Protein AF-A0A961WIM8-F1 (afdb_monomer_lite)

Foldseek 3Di:
DDDDDDDDDDDDDQDDDPPPPPVPPPQCQDPALVSQVVLLVVLVVLLVVLQFDPVLPVVLVVLSVVLNVCSVVVVSNSSSVSSVVSNVSSVVRGD

Radius of gyration: 23.67 Å; chains: 1; bounding box: 31×82×30 Å

Sequence (95 aa):
MSKTPVRNILAGGLLGAAIAVSAALPAYAFNDAAECRSAVAETTRALLKANVANSALDEIDAVLVTAAGKCDSGDLGGAEADLNKARDMITAASL

pLDDT: mean 78.53, std 21.02, range [35.91, 97.44]

Structure (mmCIF, N/CA/C/O backbone):
data_AF-A0A961WIM8-F1
#
_entry.id   AF-A0A961WIM8-F1
#
loop_
_atom_site.group_PDB
_atom_site.id
_atom_site.type_symbol
_atom_site.label_atom_id
_atom_site.label_alt_id
_atom_site.label_comp_id
_atom_site.label_asym_id
_atom_site.label_entity_id
_atom_site.label_seq_id
_atom_site.pdbx_PDB_ins_code
_atom_site.Cartn_x
_atom_site.Cartn_y
_atom_site.Cartn_z
_atom_site.occupancy
_atom_site.B_iso_or_equiv
_atom_site.auth_seq_id
_atom_site.auth_comp_id
_atom_site.auth_asym_id
_atom_site.auth_atom_id
_atom_site.pdbx_PDB_model_num
ATOM 1 N N . MET A 1 1 ? 10.301 75.878 -4.433 1.00 39.81 1 MET A N 1
ATOM 2 C CA . MET A 1 1 ? 9.591 75.574 -3.167 1.00 39.81 1 MET A CA 1
ATOM 3 C C . MET A 1 1 ? 8.803 74.284 -3.415 1.00 39.81 1 MET A C 1
ATOM 5 O O . MET A 1 1 ? 8.229 74.195 -4.488 1.00 39.81 1 MET A O 1
ATOM 9 N N . SER A 1 2 ? 8.947 73.184 -2.659 1.00 40.59 2 SER A N 1
ATOM 10 C CA . SER A 1 2 ? 8.720 73.006 -1.199 1.00 40.59 2 SER A CA 1
ATOM 11 C C . SER A 1 2 ? 7.219 73.081 -0.881 1.00 40.59 2 SER A C 1
ATOM 13 O O . SER A 1 2 ? 6.640 74.100 -1.232 1.00 40.59 2 SER A O 1
ATOM 15 N N . LYS A 1 3 ? 6.513 72.134 -0.233 1.00 44.44 3 LYS A N 1
ATOM 16 C CA . LYS A 1 3 ? 6.746 70.815 0.441 1.00 44.44 3 LYS A CA 1
ATOM 17 C C . LYS A 1 3 ? 5.402 70.014 0.331 1.00 44.44 3 LYS A C 1
ATOM 19 O O . LYS A 1 3 ? 4.402 70.663 0.056 1.00 44.44 3 LYS A O 1
ATOM 24 N N . THR A 1 4 ? 5.201 68.699 0.531 1.00 57.62 4 THR A N 1
ATOM 25 C CA . THR A 1 4 ? 5.978 67.468 0.877 1.00 57.62 4 THR A CA 1
ATOM 26 C C . THR A 1 4 ? 5.151 66.222 0.422 1.00 57.62 4 THR A C 1
ATOM 28 O O . THR A 1 4 ? 3.990 66.409 0.061 1.00 57.62 4 THR A O 1
ATOM 31 N N . PRO A 1 5 ? 5.669 64.969 0.412 1.00 50.56 5 PRO A N 1
ATOM 32 C CA . PRO A 1 5 ? 4.950 63.804 -0.138 1.00 50.56 5 PRO A CA 1
ATOM 33 C C . PRO A 1 5 ? 3.966 63.134 0.840 1.00 50.56 5 PRO A C 1
ATOM 35 O O . PRO A 1 5 ? 4.141 63.205 2.055 1.00 50.56 5 PRO A O 1
ATOM 38 N N . VAL A 1 6 ? 3.009 62.366 0.303 1.00 56.19 6 VAL A N 1
ATOM 39 C CA . VAL A 1 6 ? 2.207 61.404 1.081 1.00 56.19 6 VAL A CA 1
ATOM 40 C C . VAL A 1 6 ? 2.957 60.070 1.179 1.00 56.19 6 VAL A C 1
ATOM 42 O O . VAL A 1 6 ? 3.035 59.308 0.217 1.00 56.19 6 VAL A O 1
ATOM 45 N N . ARG A 1 7 ? 3.504 59.781 2.362 1.00 62.75 7 ARG A N 1
ATOM 46 C CA . ARG A 1 7 ? 3.970 58.452 2.786 1.00 62.75 7 ARG A CA 1
ATOM 47 C C . ARG A 1 7 ? 3.545 58.231 4.236 1.00 62.75 7 ARG A C 1
ATOM 49 O O . ARG A 1 7 ? 4.090 58.882 5.116 1.00 62.75 7 ARG A O 1
ATOM 56 N N . ASN A 1 8 ? 2.633 57.291 4.470 1.00 52.41 8 ASN A N 1
ATOM 57 C CA . ASN A 1 8 ? 2.437 56.642 5.770 1.00 52.41 8 ASN A CA 1
ATOM 58 C C . ASN A 1 8 ? 1.852 55.239 5.478 1.00 52.41 8 ASN A C 1
ATOM 60 O O . ASN A 1 8 ? 0.773 55.178 4.902 1.00 52.41 8 ASN A O 1
ATOM 64 N N . ILE A 1 9 ? 2.545 54.095 5.573 1.00 57.25 9 ILE A N 1
ATOM 65 C CA . ILE A 1 9 ? 3.490 53.525 6.565 1.00 57.25 9 ILE A CA 1
ATOM 66 C C . ILE A 1 9 ? 2.755 52.792 7.700 1.00 57.25 9 ILE A C 1
ATOM 68 O O . ILE A 1 9 ? 2.354 53.426 8.667 1.00 57.25 9 ILE A O 1
ATOM 72 N N . LEU A 1 10 ? 2.734 51.449 7.583 1.00 52.91 10 LEU A N 1
ATOM 73 C CA . LEU A 1 10 ? 2.529 50.430 8.638 1.00 52.91 10 LEU A CA 1
ATOM 74 C C . LEU A 1 10 ? 1.168 50.475 9.379 1.00 52.91 10 LEU A C 1
ATOM 76 O O . LEU A 1 10 ? 0.436 51.449 9.297 1.00 52.91 10 LEU A O 1
ATOM 80 N N . ALA A 1 11 ? 0.723 49.440 10.098 1.00 47.09 11 ALA A N 1
ATOM 81 C CA . ALA A 1 11 ? 1.150 48.033 10.206 1.00 47.09 11 ALA A CA 1
ATOM 82 C C . ALA A 1 11 ? -0.105 47.150 9.931 1.00 47.09 11 ALA A C 1
ATOM 84 O O . ALA A 1 11 ? -1.160 47.691 9.623 1.00 47.09 11 ALA A O 1
ATOM 85 N N . GLY A 1 12 ? -0.149 45.821 9.988 1.00 43.22 12 GLY A N 1
ATOM 86 C CA . GLY A 1 12 ? 0.698 44.799 10.603 1.00 43.22 12 GLY A CA 1
ATOM 87 C C . GLY A 1 12 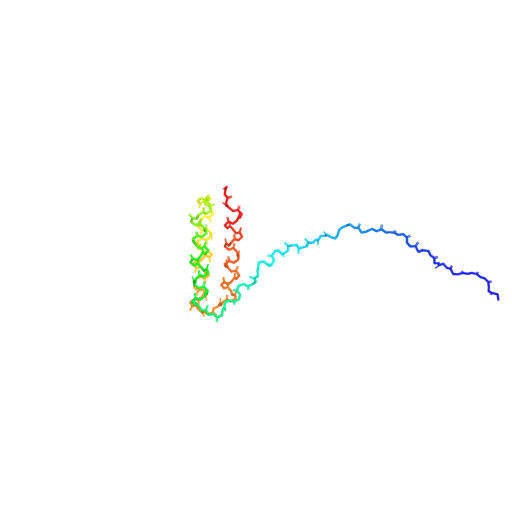? -0.230 43.624 10.942 1.00 43.22 12 GLY A C 1
ATOM 88 O O . GLY A 1 12 ? -1.261 43.838 11.571 1.00 43.22 12 GLY A O 1
ATOM 89 N N . GLY A 1 13 ? 0.074 42.411 10.472 1.00 43.03 13 GLY A N 1
ATOM 90 C CA . GLY A 1 13 ? -0.913 41.321 10.440 1.00 43.03 13 GLY A CA 1
ATOM 91 C C . GLY A 1 13 ? -0.312 39.946 10.157 1.00 43.03 13 GLY A C 1
ATOM 92 O O . GLY A 1 13 ? -0.773 39.232 9.275 1.00 43.03 13 GLY A O 1
ATOM 93 N N . LEU A 1 14 ? 0.749 39.589 10.883 1.00 61.25 14 LEU A N 1
ATOM 94 C CA . LEU A 1 14 ? 1.224 38.205 10.966 1.00 61.25 14 LEU A CA 1
ATOM 95 C C . LEU A 1 14 ? 0.202 37.375 11.754 1.00 61.25 14 LEU A C 1
ATOM 97 O O . LEU A 1 14 ? 0.105 37.592 12.956 1.00 61.25 14 LEU A O 1
ATOM 101 N N . LEU A 1 15 ? -0.531 36.468 11.091 1.00 50.34 15 LEU A N 1
ATOM 102 C CA . LEU A 1 15 ? -1.289 35.320 11.641 1.00 50.34 15 LEU A CA 1
ATOM 103 C C . LEU A 1 15 ? -2.146 34.707 10.507 1.00 50.34 15 LEU A C 1
ATOM 105 O O . LEU A 1 15 ? -3.065 35.360 10.032 1.00 50.34 15 LEU A O 1
ATOM 109 N N . GLY A 1 16 ? -1.941 33.483 10.017 1.00 40.66 16 GLY A N 1
ATOM 110 C CA . GLY A 1 16 ? -0.779 32.592 10.114 1.00 40.66 16 GLY A CA 1
ATOM 111 C C . GLY A 1 16 ? -0.282 32.211 8.706 1.00 40.66 16 GLY A C 1
ATOM 112 O O . GLY A 1 16 ? -0.925 32.513 7.710 1.00 40.66 16 GLY A O 1
ATOM 113 N N . ALA A 1 17 ? 0.852 31.536 8.531 1.00 48.56 17 ALA A N 1
ATOM 114 C CA . ALA A 1 17 ? 1.222 30.327 9.270 1.00 48.56 17 ALA A CA 1
ATOM 115 C C . ALA A 1 17 ? 0.133 29.232 9.224 1.00 48.56 17 ALA A C 1
ATOM 117 O O . ALA A 1 17 ? 0.076 28.372 10.097 1.00 48.56 17 ALA A O 1
ATOM 118 N N . ALA A 1 18 ? -0.676 29.215 8.156 1.00 42.03 18 ALA A N 1
ATOM 119 C CA . ALA A 1 18 ? -1.171 27.959 7.608 1.00 42.03 18 ALA A CA 1
ATOM 120 C C . ALA A 1 18 ? 0.047 27.164 7.112 1.00 42.03 18 ALA A C 1
ATOM 122 O O . ALA A 1 18 ? 0.394 27.187 5.931 1.00 42.03 18 ALA A O 1
ATOM 123 N N . ILE A 1 19 ? 0.748 26.521 8.051 1.00 45.25 19 ILE A N 1
ATOM 124 C CA . ILE A 1 19 ? 1.716 25.490 7.716 1.00 45.25 19 ILE A CA 1
ATOM 125 C C . ILE A 1 19 ? 0.871 24.387 7.098 1.00 45.25 19 ILE A C 1
ATOM 127 O O . ILE A 1 19 ? 0.213 23.626 7.807 1.00 45.25 19 ILE A O 1
ATOM 131 N N . ALA A 1 20 ? 0.867 24.328 5.769 1.00 39.59 20 ALA A N 1
ATOM 132 C CA . ALA A 1 20 ? 0.520 23.114 5.070 1.00 39.59 20 ALA A CA 1
ATOM 133 C C . ALA A 1 20 ? 1.587 22.087 5.452 1.00 39.59 20 ALA A C 1
ATOM 135 O O . ALA A 1 20 ? 2.559 21.869 4.732 1.00 39.59 20 ALA A O 1
ATOM 136 N N . VAL A 1 21 ? 1.380 21.444 6.604 1.00 41.53 21 VAL A N 1
ATOM 137 C CA . VAL A 1 21 ? 1.873 20.100 6.866 1.00 41.53 21 VAL A CA 1
ATOM 138 C C . VAL A 1 21 ? 1.054 19.185 5.957 1.00 41.53 21 VAL A C 1
ATOM 140 O O . VAL A 1 21 ? 0.268 18.351 6.391 1.00 41.53 21 VAL A O 1
ATOM 143 N N . SER A 1 22 ? 1.306 19.331 4.653 1.00 35.91 22 SER A N 1
ATOM 144 C CA . SER A 1 22 ? 1.731 18.187 3.873 1.00 35.91 22 SER A CA 1
ATOM 145 C C . SER A 1 22 ? 2.787 17.498 4.725 1.00 35.91 22 SER A C 1
ATOM 147 O O . SER A 1 22 ? 3.954 17.900 4.741 1.00 35.91 22 SER A O 1
ATOM 149 N N . ALA A 1 23 ? 2.352 16.514 5.510 1.00 37.75 23 ALA A N 1
ATOM 150 C CA . ALA A 1 23 ? 3.252 15.531 6.057 1.00 37.75 23 ALA A CA 1
ATOM 151 C C . ALA A 1 23 ? 3.767 14.775 4.837 1.00 37.75 23 ALA A C 1
ATOM 153 O O . ALA A 1 23 ? 3.214 13.756 4.437 1.00 37.75 23 ALA A O 1
ATOM 154 N N . ALA A 1 24 ? 4.802 15.332 4.206 1.00 39.41 24 ALA A N 1
ATOM 155 C CA . ALA A 1 24 ? 5.650 14.619 3.283 1.00 39.41 24 ALA A CA 1
ATOM 156 C C . ALA A 1 24 ? 6.403 13.582 4.121 1.00 39.41 24 ALA A C 1
ATOM 158 O O . ALA A 1 24 ? 7.583 13.737 4.437 1.00 39.41 24 ALA A O 1
ATOM 159 N N . LEU A 1 25 ? 5.662 12.535 4.510 1.00 43.16 25 LEU A N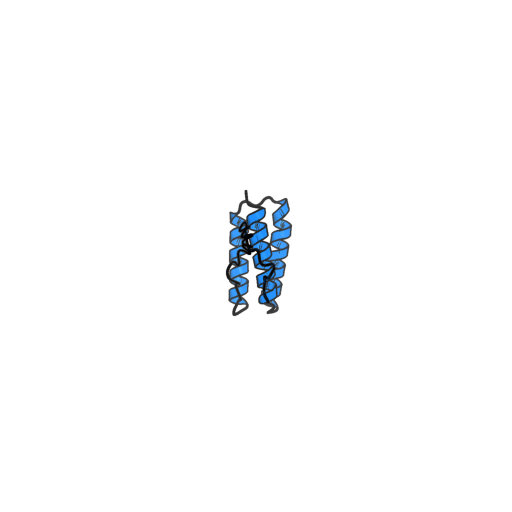 1
ATOM 160 C CA . LEU A 1 25 ? 6.195 11.200 4.698 1.00 43.16 25 LEU A CA 1
ATOM 161 C C . LEU A 1 25 ? 7.186 11.015 3.546 1.00 43.16 25 LEU A C 1
ATOM 163 O O . LEU A 1 25 ? 6.794 11.256 2.398 1.00 43.16 25 LEU A O 1
ATOM 167 N N . PRO A 1 26 ? 8.472 10.762 3.841 1.00 43.38 26 PRO A N 1
ATOM 168 C CA . PRO A 1 26 ? 9.517 10.845 2.834 1.00 43.38 26 PRO A CA 1
ATOM 169 C C . PRO A 1 26 ? 9.114 9.961 1.663 1.00 43.38 26 PRO A C 1
ATOM 171 O O . PRO A 1 26 ? 8.785 8.797 1.884 1.00 43.38 26 PRO A O 1
ATOM 174 N N . ALA A 1 27 ? 9.080 10.543 0.461 1.00 51.81 27 ALA A N 1
ATOM 175 C CA . ALA A 1 27 ? 8.630 9.839 -0.729 1.00 51.81 27 ALA A CA 1
ATOM 176 C C . ALA A 1 27 ? 9.431 8.539 -0.845 1.00 51.81 27 ALA A C 1
ATOM 178 O O . ALA A 1 27 ? 10.662 8.569 -0.957 1.00 51.81 27 ALA A O 1
ATOM 179 N N . TYR A 1 28 ? 8.737 7.408 -0.727 1.00 59.03 28 TYR A N 1
ATOM 180 C CA . TYR A 1 28 ? 9.322 6.072 -0.751 1.00 59.03 28 TYR A CA 1
ATOM 181 C C . TYR A 1 28 ? 9.559 5.688 -2.212 1.00 59.03 28 TYR A C 1
ATOM 183 O O . TYR A 1 28 ? 8.965 4.749 -2.734 1.00 59.03 28 TYR A O 1
ATOM 191 N N . ALA A 1 29 ? 10.421 6.463 -2.871 1.00 78.44 29 ALA A N 1
ATOM 192 C CA . ALA A 1 29 ? 10.797 6.289 -4.260 1.00 78.44 29 ALA A CA 1
ATOM 193 C C . ALA A 1 29 ? 11.554 4.963 -4.411 1.00 78.44 29 ALA A C 1
ATOM 195 O O . ALA A 1 29 ? 12.775 4.910 -4.254 1.00 78.44 29 ALA A O 1
ATOM 196 N N . PHE A 1 30 ? 10.806 3.888 -4.665 1.00 88.56 30 PHE A N 1
ATOM 197 C CA . PHE A 1 30 ? 11.351 2.540 -4.740 1.00 88.56 30 PHE A CA 1
ATOM 198 C C . PHE A 1 30 ? 12.383 2.446 -5.863 1.00 88.56 30 PHE A C 1
ATOM 200 O O . PHE A 1 30 ? 12.130 2.839 -7.003 1.00 88.56 30 PHE A O 1
ATOM 207 N N . ASN A 1 31 ? 13.540 1.884 -5.537 1.00 87.94 31 ASN A N 1
ATOM 208 C CA . ASN A 1 31 ? 14.641 1.682 -6.468 1.00 87.94 31 ASN A CA 1
ATOM 209 C C . ASN A 1 31 ? 14.376 0.465 -7.371 1.00 87.94 31 ASN A C 1
ATOM 211 O O . ASN A 1 31 ? 14.858 0.415 -8.502 1.00 87.94 31 ASN A O 1
ATOM 215 N N . ASP A 1 32 ? 13.590 -0.504 -6.883 1.00 92.06 32 ASP A N 1
ATOM 216 C CA . ASP A 1 32 ? 13.193 -1.702 -7.618 1.00 92.06 32 ASP A CA 1
ATOM 217 C C . ASP A 1 32 ? 11.845 -2.306 -7.148 1.00 92.06 32 ASP A C 1
ATOM 219 O O . ASP A 1 32 ? 11.238 -1.908 -6.149 1.00 92.06 32 ASP A O 1
ATOM 223 N N . ALA A 1 33 ? 11.364 -3.304 -7.896 1.00 92.00 33 ALA A N 1
ATOM 224 C CA . ALA A 1 33 ? 10.092 -3.990 -7.655 1.00 92.00 33 ALA A CA 1
ATOM 225 C C . ALA A 1 33 ? 10.087 -4.952 -6.442 1.00 92.00 33 ALA A C 1
ATOM 227 O O . ALA A 1 33 ? 9.020 -5.423 -6.036 1.00 92.00 33 ALA A O 1
ATOM 228 N N . ALA A 1 34 ? 11.242 -5.298 -5.867 1.00 94.19 34 ALA A N 1
ATOM 229 C CA . ALA A 1 34 ? 11.333 -6.050 -4.615 1.00 94.19 34 ALA A CA 1
ATOM 230 C C . ALA A 1 34 ? 11.229 -5.113 -3.401 1.00 94.19 34 ALA A C 1
ATOM 232 O O . ALA A 1 34 ? 10.503 -5.439 -2.462 1.00 94.19 34 ALA A O 1
ATOM 233 N N . GLU A 1 35 ? 11.846 -3.927 -3.448 1.00 93.38 35 GLU A N 1
ATOM 234 C CA . GLU A 1 35 ? 11.636 -2.865 -2.453 1.00 93.38 35 GLU A CA 1
ATOM 235 C C . GLU A 1 35 ? 10.152 -2.455 -2.402 1.00 93.38 35 GLU A C 1
ATOM 237 O O . GLU A 1 35 ? 9.528 -2.497 -1.339 1.00 93.38 35 GLU A O 1
ATOM 242 N N . CYS A 1 36 ? 9.555 -2.193 -3.570 1.00 94.69 36 CYS A N 1
ATOM 243 C CA . CYS A 1 36 ? 8.132 -1.878 -3.723 1.00 94.69 36 CYS A CA 1
ATOM 244 C C . CYS A 1 36 ? 7.226 -2.959 -3.100 1.00 94.69 36 CYS A C 1
ATOM 246 O O . CYS A 1 36 ? 6.394 -2.669 -2.237 1.00 94.69 36 CYS A O 1
ATOM 248 N N . ARG A 1 37 ? 7.432 -4.243 -3.440 1.00 94.44 37 ARG A N 1
ATOM 249 C CA . ARG A 1 37 ? 6.650 -5.353 -2.856 1.00 94.44 37 ARG A CA 1
ATOM 250 C C . ARG A 1 37 ? 6.922 -5.573 -1.365 1.00 94.44 37 ARG A C 1
ATOM 252 O O . ARG A 1 37 ? 6.012 -5.991 -0.649 1.00 94.44 37 ARG A O 1
ATOM 259 N N . SER A 1 38 ? 8.115 -5.246 -0.865 1.00 96.00 38 SER A N 1
ATOM 260 C CA . SER A 1 38 ? 8.389 -5.228 0.576 1.00 96.00 38 SER A CA 1
ATOM 261 C C . SER A 1 38 ? 7.542 -4.166 1.286 1.00 96.00 38 SER A C 1
ATOM 263 O O . SER A 1 38 ? 6.929 -4.469 2.311 1.00 96.00 38 SER A O 1
ATOM 265 N N . ALA A 1 39 ? 7.417 -2.964 0.714 1.00 94.75 39 ALA A N 1
ATOM 266 C CA . ALA A 1 39 ? 6.576 -1.894 1.251 1.00 94.75 39 ALA A CA 1
ATOM 267 C C . ALA A 1 39 ? 5.068 -2.220 1.193 1.00 94.75 39 ALA A C 1
ATOM 269 O O . ALA A 1 39 ? 4.343 -1.894 2.140 1.00 94.75 39 ALA A O 1
ATOM 270 N N . VAL A 1 40 ? 4.594 -2.934 0.161 1.00 95.81 40 VAL A N 1
ATOM 271 C CA . VAL A 1 40 ? 3.233 -3.515 0.144 1.00 95.81 40 VAL A CA 1
ATOM 272 C C . VAL A 1 40 ? 3.058 -4.508 1.296 1.00 95.81 40 VAL A C 1
ATOM 274 O O . VAL A 1 40 ? 2.120 -4.386 2.088 1.00 95.81 40 VAL A O 1
ATOM 277 N N . ALA A 1 41 ? 3.972 -5.470 1.441 1.00 95.38 41 ALA A N 1
ATOM 278 C CA . ALA A 1 41 ? 3.892 -6.504 2.473 1.00 95.38 41 ALA A CA 1
ATOM 279 C C . ALA A 1 41 ? 4.067 -5.956 3.903 1.00 95.38 41 ALA A C 1
ATOM 281 O O . ALA A 1 41 ? 3.599 -6.566 4.866 1.00 95.38 41 ALA A O 1
ATOM 282 N N . GLU A 1 42 ? 4.749 -4.825 4.082 1.00 95.06 42 GLU A N 1
ATOM 283 C CA . GLU A 1 42 ? 4.796 -4.085 5.345 1.00 95.06 42 GLU A CA 1
ATOM 284 C C . GLU A 1 42 ? 3.481 -3.346 5.613 1.00 95.06 42 GLU A C 1
ATOM 286 O O . GLU A 1 42 ? 2.904 -3.515 6.686 1.00 95.06 42 GLU A O 1
ATOM 291 N N . THR A 1 43 ? 2.951 -2.612 4.631 1.00 93.75 43 THR A N 1
ATOM 292 C CA . THR A 1 43 ? 1.701 -1.843 4.778 1.00 93.75 43 THR A CA 1
ATOM 293 C C . THR A 1 43 ? 0.494 -2.765 5.011 1.00 93.75 43 THR A C 1
ATOM 295 O O . THR A 1 43 ? -0.331 -2.501 5.883 1.00 93.75 43 THR A O 1
ATOM 298 N N . THR A 1 44 ? 0.460 -3.935 4.366 1.00 93.94 44 THR A N 1
ATOM 299 C CA . THR A 1 44 ? -0.519 -5.006 4.652 1.00 93.94 44 THR A CA 1
ATOM 300 C C . THR A 1 44 ? -0.389 -5.529 6.092 1.00 93.94 44 THR A C 1
ATOM 302 O O . THR A 1 44 ? -1.381 -5.777 6.774 1.00 93.94 44 THR A O 1
ATOM 305 N N . ARG A 1 45 ? 0.840 -5.645 6.618 1.00 92.56 45 ARG A N 1
ATOM 306 C CA . ARG A 1 45 ? 1.086 -6.011 8.027 1.00 92.56 45 ARG A CA 1
ATOM 307 C C . ARG A 1 45 ? 0.825 -4.866 9.013 1.00 92.56 45 ARG A C 1
ATOM 309 O O . ARG A 1 45 ? 0.752 -5.143 10.209 1.00 92.56 45 ARG A O 1
ATOM 316 N N . ALA A 1 46 ? 0.678 -3.624 8.551 1.00 89.12 46 ALA A N 1
ATOM 317 C CA . ALA A 1 46 ? 0.165 -2.511 9.347 1.00 89.12 46 ALA A CA 1
ATOM 318 C C . ALA A 1 46 ? -1.371 -2.555 9.414 1.00 89.12 46 ALA A C 1
ATOM 320 O O . ALA A 1 46 ? -1.913 -2.546 10.516 1.00 89.12 46 ALA A O 1
ATOM 321 N N . LEU A 1 47 ? -2.056 -2.735 8.275 1.00 90.31 47 LEU A N 1
ATOM 322 C CA . LEU A 1 47 ? -3.511 -2.948 8.192 1.00 90.31 47 LEU A CA 1
ATOM 323 C C . LEU A 1 47 ? -3.989 -4.042 9.164 1.00 90.31 47 LEU A C 1
ATOM 325 O O . LEU A 1 47 ? -4.858 -3.797 9.996 1.00 90.31 47 LEU A O 1
ATOM 329 N N . LEU A 1 48 ? -3.344 -5.214 9.135 1.00 88.38 48 LEU A N 1
ATOM 330 C CA . LEU A 1 48 ? -3.660 -6.352 10.013 1.00 88.38 48 LEU A CA 1
ATOM 331 C C . LEU A 1 48 ? -3.408 -6.100 11.517 1.00 88.38 48 LEU A C 1
ATOM 333 O O . LEU A 1 48 ? -3.817 -6.913 12.342 1.00 88.38 48 LEU A O 1
ATOM 337 N N . LYS A 1 49 ? -2.725 -5.009 11.889 1.00 88.25 49 LYS A N 1
ATOM 338 C CA . LYS A 1 49 ? -2.491 -4.595 13.288 1.00 88.25 49 LYS A CA 1
ATOM 339 C C . LYS A 1 49 ? -3.342 -3.401 13.717 1.00 88.25 49 LYS A C 1
ATOM 341 O O . LYS A 1 49 ? -3.527 -3.204 14.912 1.00 88.25 49 LYS A O 1
ATOM 346 N N . ALA A 1 50 ? -3.825 -2.607 12.767 1.00 83.88 50 ALA A N 1
ATOM 347 C CA . ALA A 1 50 ? -4.465 -1.315 13.000 1.00 83.88 50 ALA A CA 1
ATOM 348 C C . ALA A 1 50 ? -5.923 -1.402 13.499 1.00 83.88 50 ALA A C 1
ATOM 350 O O . ALA A 1 50 ? -6.559 -0.371 13.694 1.00 83.88 50 ALA A O 1
ATOM 351 N N . ASN A 1 51 ? -6.452 -2.616 13.715 1.00 83.25 51 ASN A N 1
ATOM 352 C CA . ASN A 1 51 ? -7.811 -2.864 14.221 1.00 83.25 51 ASN A CA 1
ATOM 353 C C . ASN A 1 51 ? -8.908 -2.130 13.415 1.00 83.25 51 ASN A C 1
ATOM 355 O O . ASN A 1 51 ? -9.879 -1.613 13.965 1.00 83.25 51 ASN A O 1
ATOM 359 N N . VAL A 1 52 ? -8.712 -2.062 12.096 1.00 84.06 52 VAL A N 1
ATOM 360 C CA . VAL A 1 52 ? -9.550 -1.291 11.174 1.00 84.06 52 VAL A CA 1
ATOM 361 C C . VAL A 1 52 ? -10.943 -1.908 11.040 1.00 84.06 52 VAL A C 1
ATOM 363 O O . VAL A 1 52 ? -11.091 -3.124 10.916 1.00 84.06 52 VAL A O 1
ATOM 366 N N . ALA A 1 53 ? -11.974 -1.062 11.023 1.00 81.25 53 ALA A N 1
ATOM 367 C CA . ALA A 1 53 ? -13.354 -1.498 10.830 1.00 81.25 53 ALA A CA 1
ATOM 368 C C . ALA A 1 53 ? -13.558 -2.186 9.464 1.00 81.25 53 ALA A C 1
ATOM 370 O O . ALA A 1 53 ? -13.150 -1.652 8.432 1.00 81.25 53 ALA A O 1
ATOM 371 N N . ASN A 1 54 ? -14.266 -3.325 9.443 1.00 78.75 54 ASN A N 1
ATOM 372 C CA . ASN A 1 54 ? -14.478 -4.145 8.236 1.00 78.75 54 ASN A CA 1
ATOM 373 C C . ASN A 1 54 ? -14.942 -3.352 7.000 1.00 78.75 54 ASN A C 1
ATOM 375 O O . ASN A 1 54 ? -14.506 -3.647 5.896 1.00 78.75 54 ASN A O 1
ATOM 379 N N . SER A 1 55 ? -15.769 -2.317 7.178 1.00 84.44 55 SER A N 1
ATOM 380 C CA . SER A 1 55 ? -16.268 -1.461 6.091 1.00 84.44 55 SER A CA 1
ATOM 381 C C . SER A 1 55 ? -15.193 -0.643 5.360 1.00 84.44 55 SER A C 1
ATOM 383 O O . SER A 1 55 ? -15.490 -0.081 4.312 1.00 84.44 55 SER A O 1
ATOM 385 N N . ALA A 1 56 ? -13.981 -0.540 5.911 1.00 88.12 56 ALA A N 1
ATOM 386 C CA . ALA A 1 56 ? -12.827 0.093 5.273 1.00 88.12 56 ALA A CA 1
ATOM 387 C C . ALA A 1 56 ? -11.779 -0.924 4.781 1.00 88.12 56 ALA A C 1
ATOM 389 O O . ALA A 1 56 ? -10.942 -0.564 3.955 1.00 88.12 56 ALA A O 1
ATOM 390 N N . LEU A 1 57 ? -11.819 -2.183 5.246 1.00 89.88 57 LEU A N 1
ATOM 391 C CA . LEU A 1 57 ? -10.847 -3.211 4.848 1.00 89.88 57 LEU A CA 1
ATOM 392 C C . LEU A 1 57 ? -10.869 -3.449 3.333 1.00 89.88 57 LEU A C 1
ATOM 394 O O . LEU A 1 57 ? -9.809 -3.428 2.715 1.00 89.88 57 LEU A O 1
ATOM 398 N N . ASP A 1 58 ? -12.058 -3.596 2.742 1.00 91.50 58 ASP A N 1
ATOM 399 C CA . ASP A 1 58 ? -12.224 -3.894 1.313 1.00 91.50 58 ASP A CA 1
ATOM 400 C C . ASP A 1 58 ? -11.621 -2.800 0.406 1.00 91.50 58 ASP A C 1
ATOM 402 O O . ASP A 1 58 ? -11.010 -3.107 -0.618 1.00 91.50 58 ASP A O 1
ATOM 406 N N . GLU A 1 59 ? -11.747 -1.515 0.775 1.00 93.56 59 GLU A N 1
ATOM 407 C CA . GLU A 1 59 ? -11.169 -0.421 -0.022 1.00 93.56 59 GLU A CA 1
ATOM 408 C C . GLU A 1 59 ? -9.647 -0.311 0.174 1.00 93.56 59 GLU A C 1
ATOM 410 O O . GLU A 1 59 ? -8.928 -0.013 -0.779 1.00 93.56 59 GLU A O 1
ATOM 415 N N . ILE A 1 60 ? -9.131 -0.577 1.381 1.00 93.75 60 ILE A N 1
ATOM 416 C CA . ILE A 1 60 ? -7.680 -0.583 1.629 1.00 93.75 60 ILE A CA 1
ATOM 417 C C . ILE A 1 60 ? -7.020 -1.766 0.906 1.00 93.75 60 ILE A C 1
ATOM 419 O O . ILE A 1 60 ? -5.980 -1.581 0.274 1.00 93.75 60 ILE A O 1
ATOM 423 N N . ASP A 1 61 ? -7.622 -2.958 0.948 1.00 94.25 61 ASP A N 1
ATOM 424 C CA . ASP A 1 61 ? -7.115 -4.144 0.249 1.00 94.25 61 ASP A CA 1
ATOM 425 C C . ASP A 1 61 ? -7.094 -3.928 -1.270 1.00 94.25 61 ASP A C 1
ATOM 427 O O . ASP A 1 61 ? -6.059 -4.131 -1.904 1.00 94.25 61 ASP A O 1
ATOM 431 N N . ALA A 1 62 ? -8.166 -3.377 -1.853 1.00 96.00 62 ALA A N 1
ATOM 432 C CA . ALA A 1 62 ? -8.202 -3.032 -3.276 1.00 96.00 62 ALA A CA 1
ATOM 433 C C . ALA A 1 62 ? -7.076 -2.060 -3.693 1.00 96.00 62 ALA A C 1
ATOM 435 O O . ALA A 1 62 ? -6.491 -2.206 -4.772 1.00 96.00 62 ALA A O 1
ATOM 436 N N . VAL A 1 63 ? -6.725 -1.090 -2.840 1.00 96.56 63 VAL A N 1
ATOM 437 C CA . VAL A 1 63 ? -5.590 -0.179 -3.076 1.00 96.56 63 VAL A CA 1
ATOM 438 C C . VAL A 1 63 ? -4.248 -0.913 -2.942 1.00 96.56 63 VAL A C 1
ATOM 440 O O . VAL A 1 63 ? -3.376 -0.730 -3.789 1.00 96.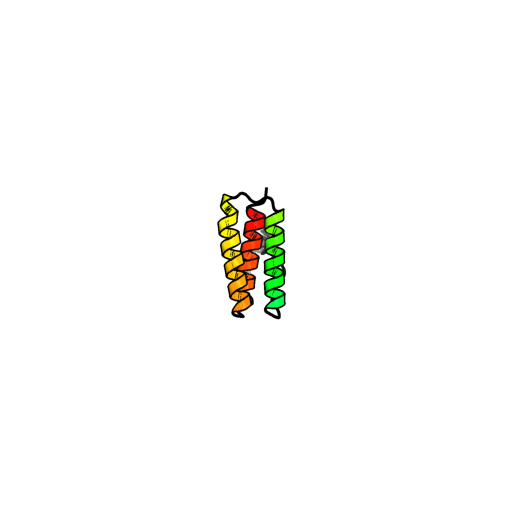56 63 VAL A O 1
ATOM 443 N N . LEU A 1 64 ? -4.079 -1.788 -1.945 1.00 96.25 64 LEU A N 1
ATOM 444 C CA . LEU A 1 64 ? -2.858 -2.589 -1.762 1.00 96.25 64 LEU A CA 1
ATOM 445 C C . LEU A 1 64 ? -2.626 -3.584 -2.912 1.00 96.25 64 LEU A C 1
ATOM 447 O O . LEU A 1 64 ? -1.493 -3.735 -3.372 1.00 96.25 64 LEU A O 1
ATOM 451 N N . VAL A 1 65 ? -3.687 -4.210 -3.426 1.00 97.19 65 VAL A N 1
ATOM 452 C CA . VAL A 1 65 ? -3.652 -5.075 -4.617 1.00 97.19 65 VAL A CA 1
ATOM 453 C C . VAL A 1 65 ? -3.288 -4.271 -5.870 1.00 97.19 65 VAL A C 1
ATOM 455 O O . VAL A 1 65 ? -2.484 -4.733 -6.682 1.00 97.19 65 VAL A O 1
ATOM 458 N N . THR A 1 66 ? -3.810 -3.047 -6.012 1.00 97.44 66 THR A N 1
ATOM 459 C CA . THR A 1 66 ? -3.452 -2.155 -7.131 1.00 97.44 66 THR A CA 1
ATOM 460 C C . THR A 1 66 ? -1.976 -1.745 -7.061 1.00 97.44 66 THR A C 1
ATOM 462 O O . THR A 1 66 ? -1.261 -1.863 -8.058 1.00 97.44 66 THR A O 1
ATOM 465 N N . ALA A 1 67 ? -1.481 -1.379 -5.873 1.00 96.56 67 ALA A N 1
ATOM 466 C CA . ALA A 1 67 ? -0.069 -1.081 -5.646 1.00 96.56 67 ALA A CA 1
ATOM 467 C C . ALA A 1 67 ? 0.841 -2.278 -5.968 1.00 96.56 67 ALA A C 1
ATOM 469 O O . ALA A 1 67 ? 1.866 -2.109 -6.626 1.00 96.56 67 ALA A O 1
ATOM 470 N N . ALA A 1 68 ? 0.457 -3.495 -5.565 1.00 96.56 68 ALA A N 1
ATOM 471 C CA . ALA A 1 68 ? 1.196 -4.716 -5.888 1.00 96.56 68 ALA A CA 1
ATOM 472 C C . ALA A 1 68 ? 1.298 -4.942 -7.405 1.00 96.56 68 ALA A C 1
ATOM 474 O O . ALA A 1 68 ? 2.395 -5.164 -7.920 1.00 96.56 68 ALA A O 1
ATOM 475 N N . GLY A 1 69 ? 0.181 -4.805 -8.130 1.00 97.31 69 GLY A N 1
ATOM 476 C CA . GLY A 1 69 ? 0.157 -4.915 -9.590 1.00 97.31 69 GLY A CA 1
ATOM 477 C C . GLY A 1 69 ? 1.053 -3.882 -10.282 1.00 97.31 69 GLY A C 1
ATOM 478 O O . 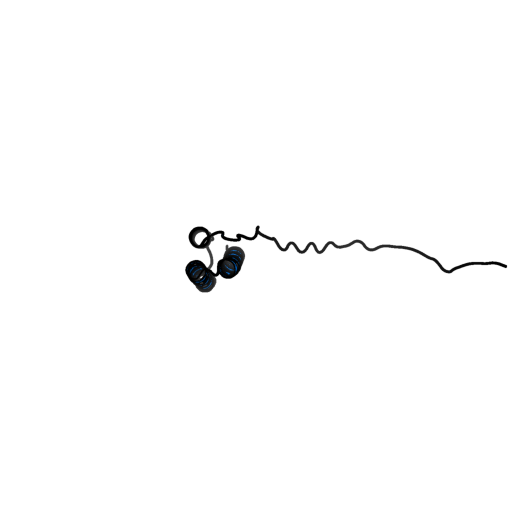GLY A 1 69 ? 1.749 -4.220 -11.238 1.00 97.31 69 GLY A O 1
ATOM 479 N N . LYS A 1 70 ? 1.104 -2.650 -9.760 1.00 97.12 70 LYS A N 1
ATOM 480 C CA . LYS A 1 70 ? 2.013 -1.598 -10.238 1.00 97.12 70 LYS A CA 1
ATOM 481 C C . LYS A 1 70 ? 3.486 -1.879 -9.918 1.00 97.12 70 LYS A C 1
ATOM 483 O O . LYS A 1 70 ? 4.336 -1.652 -10.777 1.00 97.12 70 LYS A O 1
ATOM 488 N N . CYS A 1 71 ? 3.803 -2.434 -8.741 1.00 95.25 71 CYS A N 1
ATOM 489 C CA . CYS A 1 71 ? 5.156 -2.918 -8.442 1.00 95.25 71 CYS A CA 1
ATOM 490 C C . CYS A 1 71 ? 5.606 -3.971 -9.469 1.00 95.25 71 CYS A C 1
ATOM 492 O O . CYS A 1 71 ? 6.725 -3.897 -9.974 1.00 95.25 71 CYS A O 1
ATOM 494 N N . ASP A 1 72 ? 4.734 -4.932 -9.797 1.00 94.94 72 ASP A N 1
ATOM 495 C CA . ASP A 1 72 ? 5.023 -5.999 -10.763 1.00 94.94 72 ASP A CA 1
ATOM 496 C C . ASP A 1 72 ? 5.082 -5.505 -12.222 1.00 94.94 72 ASP A C 1
ATOM 498 O O . ASP A 1 72 ? 5.826 -6.070 -13.024 1.00 94.94 72 ASP A O 1
ATOM 502 N N . SER A 1 73 ? 4.368 -4.427 -12.573 1.00 95.50 73 SER A N 1
ATOM 503 C CA . SER A 1 73 ? 4.463 -3.784 -13.894 1.00 95.50 73 SER A CA 1
ATOM 504 C C . SER A 1 73 ? 5.593 -2.752 -14.019 1.00 95.50 73 SER A C 1
ATOM 506 O O . SER A 1 73 ? 5.777 -2.190 -15.099 1.00 95.50 73 SER A O 1
ATOM 508 N N . GLY A 1 74 ? 6.328 -2.465 -12.939 1.00 92.69 74 GLY A N 1
ATOM 509 C CA . GLY A 1 74 ? 7.388 -1.451 -12.903 1.00 92.69 74 GLY A CA 1
ATOM 510 C C . GLY A 1 74 ? 6.907 0.004 -12.789 1.00 92.69 74 GLY A C 1
ATOM 511 O O . GLY A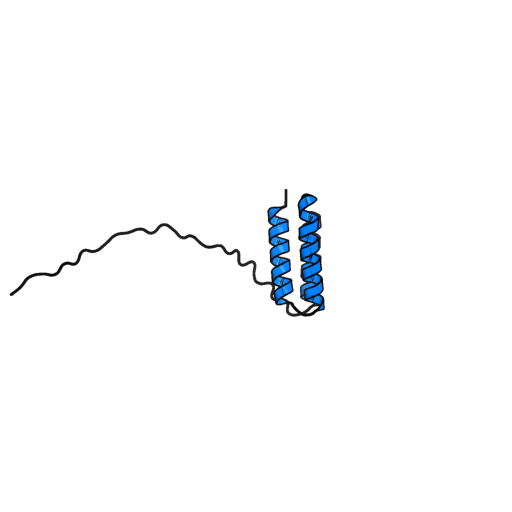 1 74 ? 7.721 0.916 -12.925 1.00 92.69 74 GLY A O 1
ATOM 512 N N . ASP A 1 75 ? 5.623 0.246 -12.508 1.00 95.12 75 ASP A N 1
ATOM 513 C CA . ASP A 1 75 ? 5.089 1.581 -12.192 1.00 95.12 75 ASP A CA 1
ATOM 514 C C . ASP A 1 75 ? 5.351 1.918 -10.714 1.00 95.12 75 ASP A C 1
ATOM 516 O O . ASP A 1 75 ? 4.449 1.978 -9.879 1.00 95.12 75 ASP A O 1
ATOM 520 N N . LEU A 1 76 ? 6.630 2.084 -10.367 1.00 93.88 76 LEU A N 1
ATOM 521 C CA . LEU A 1 76 ? 7.055 2.258 -8.975 1.00 93.88 76 LEU A CA 1
ATOM 522 C C . LEU A 1 76 ? 6.511 3.559 -8.358 1.00 93.88 76 LEU A C 1
ATOM 524 O O . LEU A 1 76 ? 6.103 3.560 -7.199 1.00 93.88 76 LEU A O 1
ATOM 528 N N . GLY A 1 77 ? 6.427 4.641 -9.140 1.00 93.00 77 GLY A N 1
ATOM 529 C CA . GLY A 1 77 ? 5.856 5.916 -8.688 1.00 93.00 77 GLY A CA 1
ATOM 530 C C . GLY A 1 77 ? 4.336 5.864 -8.506 1.00 93.00 77 GLY A C 1
ATOM 531 O O . GLY A 1 77 ? 3.809 6.394 -7.527 1.00 93.00 77 GLY A O 1
ATOM 532 N N . GLY A 1 78 ? 3.611 5.179 -9.397 1.00 94.38 78 GLY A N 1
ATOM 533 C CA . GLY A 1 78 ? 2.182 4.945 -9.215 1.00 94.38 78 GLY A CA 1
ATOM 534 C C . GLY A 1 78 ? 1.876 3.979 -8.067 1.00 94.38 78 GLY A C 1
ATOM 535 O O . GLY A 1 78 ? 0.823 4.116 -7.444 1.00 94.38 78 GLY A O 1
ATOM 536 N N . ALA A 1 79 ? 2.763 3.019 -7.780 1.00 95.19 79 ALA A N 1
ATOM 537 C CA . ALA A 1 79 ? 2.651 2.118 -6.632 1.00 95.19 79 ALA A CA 1
ATOM 538 C C . ALA A 1 79 ? 2.908 2.848 -5.306 1.00 95.19 79 ALA A C 1
ATOM 540 O O . ALA A 1 79 ? 2.220 2.593 -4.319 1.00 95.19 79 ALA A O 1
ATOM 541 N N . GLU A 1 80 ? 3.860 3.786 -5.282 1.00 93.62 80 GLU A N 1
ATOM 542 C CA . GLU A 1 80 ? 4.122 4.639 -4.120 1.00 93.62 80 GLU A CA 1
ATOM 543 C C . GLU A 1 80 ? 2.903 5.509 -3.774 1.00 93.62 80 GLU A C 1
ATOM 545 O O . GLU A 1 80 ? 2.497 5.578 -2.612 1.00 93.62 80 GLU A O 1
ATOM 550 N N . ALA A 1 81 ? 2.273 6.122 -4.783 1.00 93.88 81 ALA A N 1
ATOM 551 C CA . ALA A 1 81 ? 1.062 6.921 -4.599 1.00 93.88 81 ALA A CA 1
ATOM 552 C C . ALA A 1 81 ? -0.093 6.100 -3.989 1.00 93.88 81 ALA A C 1
ATOM 554 O O . ALA A 1 81 ? -0.740 6.556 -3.043 1.00 93.88 81 ALA A O 1
ATOM 555 N N . ASP A 1 82 ? -0.309 4.872 -4.473 1.00 95.44 82 ASP A N 1
ATOM 556 C CA . ASP A 1 82 ? -1.314 3.959 -3.915 1.00 95.44 82 ASP A CA 1
ATOM 557 C C . ASP A 1 82 ? -0.953 3.521 -2.486 1.00 95.44 82 ASP A C 1
ATOM 559 O O . ASP A 1 82 ? -1.823 3.486 -1.618 1.00 95.44 82 ASP A O 1
ATOM 563 N N . LEU A 1 83 ? 0.321 3.231 -2.198 1.00 94.44 83 LEU A N 1
ATOM 564 C CA . LEU A 1 83 ? 0.757 2.840 -0.852 1.00 94.44 83 LEU A CA 1
ATOM 565 C C . LEU A 1 83 ? 0.612 3.968 0.165 1.00 94.44 83 LEU A C 1
ATOM 567 O O . LEU A 1 83 ? 0.220 3.705 1.302 1.00 94.44 83 LEU A O 1
ATOM 571 N N . ASN A 1 84 ? 0.874 5.212 -0.228 1.00 92.62 84 ASN A N 1
ATOM 572 C CA . ASN A 1 84 ? 0.619 6.363 0.630 1.00 92.62 84 ASN A CA 1
ATOM 573 C C . ASN A 1 84 ? -0.896 6.560 0.845 1.00 92.62 84 ASN A C 1
ATOM 575 O O . ASN A 1 84 ? -1.308 6.683 1.997 1.00 92.62 84 ASN A O 1
ATOM 579 N N . LYS A 1 85 ? -1.746 6.412 -0.191 1.00 93.69 85 LYS A N 1
ATOM 580 C CA . LYS A 1 85 ? -3.216 6.382 -0.012 1.00 93.69 85 LYS A CA 1
ATOM 581 C C . LYS A 1 85 ? -3.648 5.274 0.964 1.00 93.69 85 LYS A C 1
ATOM 583 O O . LYS A 1 85 ? -4.454 5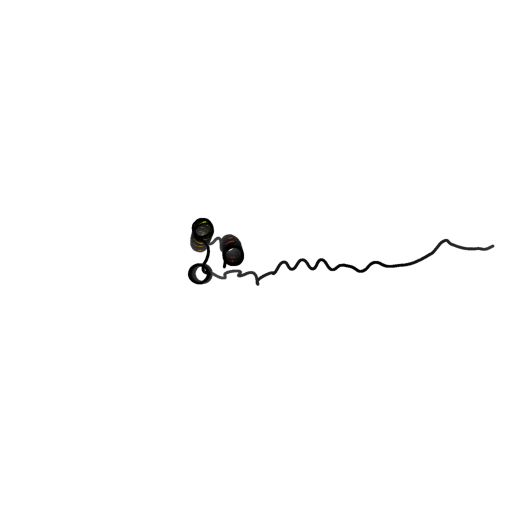.524 1.855 1.00 93.69 85 LYS A O 1
ATOM 588 N N . ALA A 1 86 ? -3.107 4.060 0.833 1.00 93.31 86 ALA A N 1
ATOM 589 C CA . ALA A 1 86 ? -3.417 2.947 1.731 1.00 93.31 86 ALA A CA 1
ATOM 590 C C . ALA A 1 86 ? -3.001 3.246 3.181 1.00 93.31 86 ALA A C 1
ATOM 592 O O . ALA A 1 86 ? -3.773 2.978 4.099 1.00 93.31 86 ALA A O 1
ATOM 593 N N . ARG A 1 87 ? -1.818 3.837 3.400 1.00 92.44 87 ARG A N 1
ATOM 594 C CA . ARG A 1 87 ? -1.338 4.264 4.728 1.00 92.44 87 ARG A CA 1
ATOM 595 C C . ARG A 1 87 ? -2.258 5.315 5.351 1.00 92.44 87 ARG A C 1
ATOM 597 O O . ARG A 1 87 ? -2.664 5.134 6.497 1.00 92.44 87 ARG A O 1
ATOM 604 N N . ASP A 1 88 ? -2.654 6.332 4.588 1.00 91.69 88 ASP A N 1
ATOM 605 C CA . ASP A 1 88 ? -3.588 7.368 5.043 1.00 91.69 88 ASP A CA 1
ATOM 606 C C . ASP A 1 88 ? -4.956 6.771 5.416 1.00 91.69 88 ASP A C 1
ATOM 608 O O . ASP A 1 88 ? -5.509 7.090 6.469 1.00 91.69 88 ASP A O 1
ATOM 612 N N . MET A 1 89 ? -5.483 5.849 4.602 1.00 91.00 89 MET A N 1
ATOM 613 C CA . MET A 1 89 ? -6.746 5.152 4.876 1.00 91.00 89 MET A CA 1
ATOM 614 C C . MET A 1 89 ? -6.660 4.238 6.108 1.00 91.00 89 MET A C 1
ATOM 616 O O . MET A 1 89 ? -7.582 4.237 6.920 1.00 91.00 89 MET A O 1
ATOM 620 N N . ILE A 1 90 ? -5.553 3.506 6.293 1.00 89.56 90 ILE A N 1
ATOM 621 C CA . ILE A 1 90 ? -5.293 2.718 7.511 1.00 89.56 90 ILE A CA 1
ATOM 622 C C . ILE A 1 90 ? -5.313 3.639 8.735 1.00 89.56 90 ILE A C 1
ATOM 624 O O . ILE A 1 90 ? -5.991 3.337 9.715 1.00 89.56 90 ILE A O 1
ATOM 628 N N . THR A 1 91 ? -4.610 4.774 8.683 1.00 89.88 91 THR A N 1
ATOM 629 C CA . THR A 1 91 ? -4.571 5.750 9.783 1.00 89.88 91 THR A CA 1
ATOM 630 C C . THR A 1 91 ? -5.946 6.362 10.062 1.00 89.88 91 THR A C 1
ATOM 632 O O . THR A 1 91 ? -6.328 6.475 11.223 1.00 89.88 91 THR A O 1
ATOM 635 N N . ALA A 1 92 ? -6.717 6.703 9.026 1.00 87.81 92 ALA A N 1
ATOM 636 C CA . ALA A 1 92 ? -8.051 7.290 9.162 1.00 87.81 92 ALA A CA 1
ATOM 637 C C . ALA A 1 92 ? -9.130 6.302 9.651 1.00 87.81 92 ALA A C 1
ATOM 639 O O . ALA A 1 92 ? -10.147 6.740 10.187 1.00 87.81 92 ALA A O 1
ATOM 640 N N . ALA A 1 93 ? -8.927 4.993 9.460 1.00 85.88 93 ALA A N 1
ATOM 641 C CA . ALA A 1 93 ? -9.872 3.937 9.833 1.00 85.88 93 ALA A CA 1
ATOM 642 C C . ALA A 1 93 ? -9.410 3.065 11.024 1.00 85.88 93 ALA A C 1
ATOM 644 O O . ALA A 1 93 ? -10.082 2.086 11.358 1.00 85.88 93 ALA A O 1
ATOM 645 N N . SER A 1 94 ? -8.281 3.413 11.656 1.00 83.88 94 SER A N 1
ATOM 646 C CA . SER A 1 94 ? -7.828 2.848 12.938 1.00 83.88 94 SER A CA 1
ATOM 647 C C . SER A 1 94 ? -8.747 3.290 14.089 1.00 83.88 94 SER A C 1
ATOM 649 O O . SER A 1 94 ? -9.311 4.384 14.038 1.00 83.88 94 SER A O 1
ATOM 651 N N . LEU A 1 95 ? -8.872 2.456 15.130 1.00 66.88 95 LEU A N 1
ATOM 652 C CA . LEU A 1 95 ? -9.741 2.666 16.303 1.00 66.88 95 LEU A CA 1
ATOM 653 C C . LEU A 1 95 ? -8.942 2.803 17.609 1.00 66.88 95 LEU A C 1
ATOM 655 O O . LEU A 1 95 ? -8.014 1.984 17.800 1.00 66.88 95 LEU A O 1
#

Secondary structure (DSSP, 8-state):
------------------------------SSHHHHHHHHHHHHHHHTTTT--HHHHHHHHHHHHHHHHHHHHT-HHHHHHHHHHHHHHHHHH--